Protein AF-A0A1V5WSU2-F1 (afdb_monomer)

pLDDT: mean 84.08, std 11.8, range [40.12, 95.88]

Sequence (117 aa):
MNYNILFAWTRDFPPERKIVDSVSYSEKALRIHFKDNTDLYLIISNYDAYPFLSSNPVPISEETPIWNQLIHSTLIKVSLDDNDRIMRFEFAQTDIYLQEKTYILIAEFILPKQQVP

Secondary structure (DSSP, 8-state):
--HHHHHHHHHH---TT-BEEEEEEETTEEEEEETTS-EEEEEE-SS-EEEEEESS--PPTT-EE--GGGTT-EEEEEEE-TTSSEEEEEEEEE-TTS-EEEEEEEEE-PPPP----

Nearest PDB structures (foldseek):
  8s1u-assembly1_H  TM=7.612E-01  e=2.507E-04  Bacillus subtilis subsp. subtilis str. 168
  5h3x-assembly1_A  TM=7.666E-01  e=3.828E-03  Streptococcus suis
  3doa-assembly1_A  TM=7.274E-01  e=4.494E-03  Staphylococcus aureus subsp. aureus Mu50
  5ods-assembly2_B  TM=4.260E-01  e=6.833E-01  Mus musculus
  5ods-assembly3_C  TM=4.220E-01  e=1.298E+00  Mus musculus

Structure (mmCIF, N/CA/C/O backbone):
data_AF-A0A1V5WSU2-F1
#
_entry.id   AF-A0A1V5WSU2-F1
#
loop_
_atom_site.group_PDB
_atom_site.id
_atom_site.type_symbol
_atom_site.label_atom_id
_atom_site.label_alt_id
_atom_site.label_comp_id
_atom_site.label_asym_id
_atom_site.label_entity_id
_atom_site.label_seq_id
_atom_site.pdbx_PDB_ins_code
_atom_site.Cartn_x
_atom_site.Cartn_y
_atom_site.Cartn_z
_atom_site.occupancy
_atom_site.B_iso_or_equiv
_atom_site.auth_seq_id
_atom_site.auth_comp_id
_atom_site.auth_asym_id
_atom_site.auth_atom_id
_atom_site.pdbx_PDB_model_num
ATOM 1 N N . MET A 1 1 ? 9.775 0.476 -13.233 1.00 65.62 1 MET A N 1
ATOM 2 C CA . MET A 1 1 ? 9.059 -0.817 -13.395 1.00 65.62 1 MET A CA 1
ATOM 3 C C . MET A 1 1 ? 8.333 -0.902 -14.748 1.00 65.62 1 MET A C 1
ATOM 5 O O . MET A 1 1 ? 7.828 0.112 -15.220 1.00 65.62 1 MET A O 1
ATOM 9 N N . ASN A 1 2 ? 8.277 -2.084 -15.382 1.00 74.31 2 ASN A N 1
ATOM 10 C CA . ASN A 1 2 ? 7.486 -2.341 -16.603 1.00 74.31 2 ASN A CA 1
ATOM 11 C C . ASN A 1 2 ? 5.977 -2.372 -16.275 1.00 74.31 2 ASN A C 1
ATOM 13 O O . ASN A 1 2 ? 5.591 -2.968 -15.270 1.00 74.31 2 ASN A O 1
ATOM 17 N N . TYR A 1 3 ? 5.140 -1.768 -17.128 1.00 74.00 3 TYR A N 1
ATOM 18 C CA . TYR A 1 3 ? 3.677 -1.743 -16.994 1.00 74.00 3 TYR A CA 1
ATOM 19 C C . TYR A 1 3 ? 3.073 -3.131 -16.753 1.00 74.00 3 TYR A C 1
ATOM 21 O O . TYR A 1 3 ? 2.293 -3.302 -15.826 1.00 74.00 3 TYR A O 1
ATOM 29 N N . ASN A 1 4 ? 3.496 -4.146 -17.513 1.00 74.75 4 ASN A N 1
ATOM 30 C CA . ASN A 1 4 ? 2.949 -5.502 -17.404 1.00 74.75 4 ASN A CA 1
ATOM 31 C C . ASN A 1 4 ? 3.174 -6.112 -16.012 1.00 74.75 4 ASN A C 1
ATOM 33 O O . ASN A 1 4 ? 2.352 -6.891 -15.538 1.00 74.75 4 ASN A O 1
ATOM 37 N N . ILE A 1 5 ? 4.274 -5.740 -15.350 1.00 78.25 5 ILE A N 1
ATOM 38 C CA . ILE A 1 5 ? 4.587 -6.194 -13.991 1.00 78.25 5 ILE A CA 1
ATOM 39 C C . ILE A 1 5 ? 3.693 -5.467 -12.980 1.00 78.25 5 ILE A C 1
ATOM 41 O O . ILE A 1 5 ? 3.154 -6.110 -12.085 1.00 78.25 5 ILE A O 1
ATOM 45 N N . LEU A 1 6 ? 3.488 -4.153 -13.141 1.00 77.50 6 LEU A N 1
ATOM 46 C CA . LEU A 1 6 ? 2.563 -3.382 -12.298 1.00 77.50 6 LEU A CA 1
ATOM 47 C C . LEU A 1 6 ? 1.123 -3.885 -12.445 1.00 77.50 6 LEU A C 1
ATOM 49 O O . LEU A 1 6 ? 0.433 -4.072 -11.448 1.00 77.50 6 LEU A O 1
ATOM 53 N N . PHE A 1 7 ? 0.692 -4.166 -13.673 1.00 76.25 7 PHE A N 1
ATOM 54 C CA . PHE A 1 7 ? -0.640 -4.683 -13.962 1.00 76.25 7 PHE A CA 1
ATOM 55 C C . PHE A 1 7 ? -0.856 -6.069 -13.341 1.00 76.25 7 PHE A C 1
ATOM 57 O O . PHE A 1 7 ? -1.846 -6.296 -12.645 1.00 76.25 7 PHE A O 1
ATOM 64 N N . ALA A 1 8 ? 0.099 -6.989 -13.518 1.00 78.44 8 ALA A N 1
ATOM 65 C CA . ALA A 1 8 ? 0.044 -8.300 -12.874 1.00 78.44 8 ALA A CA 1
ATOM 66 C C . ALA A 1 8 ? -0.015 -8.170 -11.344 1.00 78.44 8 ALA A C 1
ATOM 68 O O . ALA A 1 8 ? -0.858 -8.799 -10.709 1.00 78.44 8 ALA A O 1
ATOM 69 N N . TRP A 1 9 ? 0.798 -7.278 -10.767 1.00 84.12 9 TRP A N 1
ATOM 70 C CA . TRP A 1 9 ? 0.776 -6.999 -9.334 1.00 84.12 9 TRP A CA 1
ATOM 71 C C . TRP A 1 9 ? -0.592 -6.494 -8.860 1.00 84.12 9 TRP A C 1
ATOM 73 O O . TRP A 1 9 ? -1.079 -6.973 -7.844 1.00 84.12 9 TRP A O 1
ATOM 83 N N . THR A 1 10 ? -1.259 -5.595 -9.600 1.00 80.19 10 THR A N 1
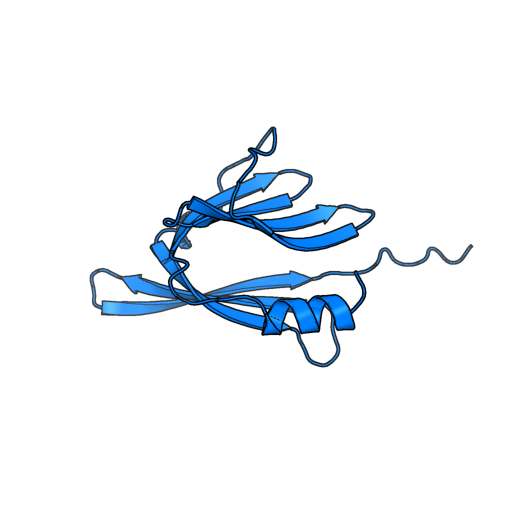ATOM 84 C CA . THR A 1 10 ? -2.607 -5.126 -9.214 1.00 80.19 10 THR A CA 1
ATOM 85 C C . THR A 1 10 ? -3.657 -6.223 -9.196 1.00 80.19 10 THR A C 1
ATOM 87 O O . THR A 1 10 ? -4.558 -6.182 -8.364 1.00 80.19 10 THR A O 1
ATOM 90 N N . ARG A 1 11 ? -3.544 -7.209 -10.089 1.00 77.56 11 ARG A N 1
ATOM 91 C CA . ARG A 1 11 ? -4.480 -8.334 -10.157 1.00 77.56 11 ARG A CA 1
ATOM 92 C C . ARG A 1 11 ? -4.268 -9.317 -9.008 1.00 77.56 11 ARG A C 1
ATOM 94 O O . ARG A 1 11 ? -5.231 -9.885 -8.506 1.00 77.56 11 ARG A O 1
ATOM 101 N N . ASP A 1 12 ? -3.013 -9.515 -8.621 1.00 78.38 12 ASP A N 1
ATOM 102 C CA . ASP A 1 12 ? -2.626 -10.483 -7.597 1.00 78.38 12 ASP A CA 1
ATOM 103 C C . ASP A 1 12 ? -2.635 -9.858 -6.182 1.00 78.38 12 ASP A C 1
ATOM 105 O O . ASP A 1 12 ? -2.489 -10.566 -5.184 1.00 78.38 12 ASP A O 1
ATOM 109 N N . PHE A 1 13 ? -2.820 -8.535 -6.077 1.00 78.12 13 PHE A N 1
ATOM 110 C CA . PHE A 1 13 ? -2.932 -7.823 -4.809 1.00 78.12 13 PHE A CA 1
ATOM 111 C C . PHE A 1 13 ? -4.261 -8.166 -4.120 1.00 78.12 13 PHE A C 1
ATOM 113 O O . PHE A 1 13 ? -5.316 -7.933 -4.705 1.00 78.12 13 PHE A O 1
ATOM 120 N N . PRO A 1 14 ? -4.253 -8.664 -2.872 1.00 73.94 14 PRO A N 1
ATOM 121 C CA . PRO A 1 14 ? -5.475 -8.932 -2.125 1.00 73.94 14 PRO A CA 1
ATOM 122 C C . PRO A 1 14 ? -5.922 -7.662 -1.372 1.00 73.94 14 PRO A C 1
ATOM 124 O O . PRO A 1 14 ? -5.348 -7.356 -0.323 1.00 73.94 14 PRO A O 1
ATOM 127 N N . PRO A 1 15 ? -6.934 -6.905 -1.848 1.00 65.69 15 PRO A N 1
ATOM 128 C CA . PRO A 1 15 ? -7.400 -5.713 -1.136 1.00 65.69 15 PRO A CA 1
ATOM 129 C C . PRO A 1 15 ? -8.153 -6.060 0.154 1.00 65.69 15 PRO A C 1
ATOM 131 O O . PRO A 1 15 ? -8.281 -5.227 1.047 1.00 65.69 15 PRO A O 1
ATOM 134 N N . GLU A 1 16 ? -8.661 -7.289 0.271 1.00 69.62 16 GLU A N 1
ATOM 135 C CA . GLU A 1 16 ? -9.561 -7.667 1.353 1.00 69.62 16 GLU A CA 1
ATOM 136 C C . GLU A 1 16 ? -8.932 -7.449 2.740 1.00 69.62 16 GLU A C 1
ATOM 138 O O . GLU A 1 16 ? -7.874 -7.986 3.068 1.00 69.62 16 GLU A O 1
ATOM 143 N N . ARG A 1 17 ? -9.652 -6.696 3.586 1.00 71.44 17 ARG A N 1
ATOM 144 C CA . ARG A 1 17 ? -9.402 -6.512 5.032 1.00 71.44 17 ARG A CA 1
ATOM 145 C C . ARG A 1 17 ? -8.148 -5.711 5.411 1.00 71.44 17 ARG A C 1
ATOM 147 O O . ARG A 1 17 ? -7.758 -5.717 6.579 1.00 71.44 17 ARG A O 1
ATOM 154 N N . LYS A 1 18 ? -7.557 -4.960 4.482 1.00 90.19 18 LYS A N 1
ATOM 155 C CA . LYS A 1 18 ? -6.436 -4.050 4.769 1.00 90.19 18 LYS A CA 1
ATOM 156 C C . LYS A 1 18 ? -6.934 -2.733 5.380 1.00 90.19 18 LYS A C 1
ATOM 158 O O . LYS A 1 18 ? -7.258 -1.783 4.669 1.00 90.19 18 LYS A O 1
ATOM 163 N N . ILE A 1 19 ? -7.022 -2.688 6.710 1.00 94.81 19 ILE A N 1
ATOM 164 C CA . ILE A 1 19 ? -7.377 -1.476 7.469 1.00 94.81 19 ILE A CA 1
ATOM 165 C C . ILE A 1 19 ? -6.100 -0.719 7.815 1.00 94.81 19 ILE A C 1
ATOM 167 O O . ILE A 1 19 ? -5.213 -1.288 8.448 1.00 94.81 19 ILE A O 1
ATOM 171 N N . VAL A 1 20 ? -6.020 0.554 7.438 1.00 95.56 20 VAL A N 1
ATOM 172 C CA . VAL A 1 20 ? -4.860 1.411 7.706 1.00 95.56 20 VAL A CA 1
ATOM 173 C C . VAL A 1 20 ? -4.719 1.652 9.209 1.00 95.56 20 VAL A C 1
ATOM 175 O O . VAL A 1 20 ? -5.666 2.070 9.885 1.00 95.56 20 VAL A O 1
ATOM 178 N N . ASP A 1 21 ? -3.521 1.399 9.718 1.00 95.62 21 ASP A N 1
ATOM 179 C CA . ASP A 1 21 ? -3.111 1.719 11.081 1.00 95.62 21 ASP A CA 1
ATOM 180 C C . ASP A 1 21 ? -2.290 3.013 11.116 1.00 95.62 21 ASP A C 1
ATOM 182 O O . ASP A 1 21 ? -2.614 3.933 11.862 1.00 95.62 21 ASP A O 1
ATOM 186 N N . SER A 1 22 ? -1.298 3.136 10.231 1.00 95.12 22 SER A N 1
ATOM 187 C CA . SER A 1 22 ? -0.514 4.362 10.072 1.00 95.12 22 SER A CA 1
ATOM 188 C C . SER A 1 22 ? 0.002 4.533 8.647 1.00 95.12 22 SER A C 1
ATOM 190 O O . SER A 1 22 ? 0.066 3.585 7.862 1.00 95.12 22 SER A O 1
ATOM 192 N N . VAL A 1 23 ? 0.355 5.773 8.308 1.00 95.88 23 VAL A N 1
ATOM 193 C CA . VAL A 1 23 ? 1.040 6.104 7.061 1.00 95.88 23 VAL A CA 1
ATOM 194 C C . VAL A 1 23 ? 2.284 6.912 7.401 1.00 95.88 23 VAL A C 1
ATOM 196 O O . VAL A 1 23 ? 2.210 7.903 8.130 1.00 95.88 23 VAL A O 1
ATOM 199 N N . SER A 1 24 ? 3.424 6.496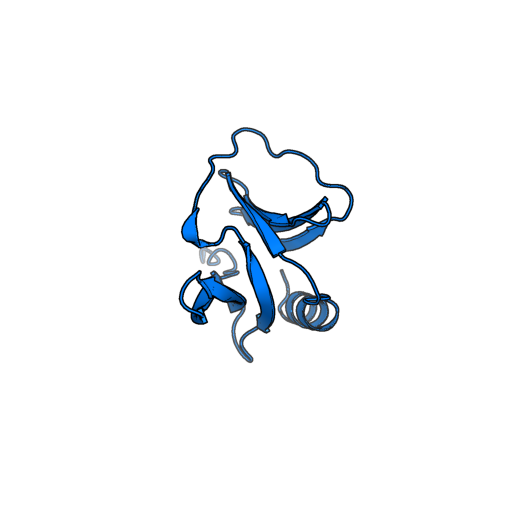 6.871 1.00 94.62 24 SER A N 1
ATOM 200 C CA . SER A 1 24 ? 4.710 7.161 7.054 1.00 94.62 24 SER A CA 1
ATOM 201 C C . SER A 1 24 ? 5.357 7.458 5.710 1.00 94.62 24 SER A C 1
ATOM 203 O O . SER A 1 24 ? 5.181 6.735 4.731 1.00 94.62 24 SER A O 1
ATOM 205 N N . TYR A 1 25 ? 6.140 8.526 5.665 1.00 92.38 25 TYR A N 1
ATOM 206 C CA . TYR A 1 25 ? 6.942 8.904 4.513 1.00 92.38 25 TYR A CA 1
ATOM 207 C C . TYR A 1 25 ? 8.420 8.975 4.887 1.00 92.38 25 TYR A C 1
ATOM 209 O O . TYR A 1 25 ? 8.776 9.401 5.982 1.00 92.38 25 TYR A O 1
ATOM 217 N N . SER A 1 26 ? 9.269 8.582 3.948 1.00 89.50 26 SER A N 1
ATOM 218 C CA . SER A 1 26 ? 10.718 8.761 3.971 1.00 89.50 26 SER A CA 1
ATOM 219 C C . SER A 1 26 ? 11.180 9.187 2.576 1.00 89.50 26 SER A C 1
ATOM 221 O O . SER A 1 26 ? 10.464 8.977 1.598 1.00 89.50 26 SER A O 1
ATOM 223 N N . GLU A 1 27 ? 12.418 9.665 2.452 1.00 84.19 27 GLU A N 1
ATOM 224 C CA . GLU A 1 27 ? 13.042 10.022 1.162 1.00 84.19 27 GLU A CA 1
ATOM 225 C C . GLU A 1 27 ? 13.063 8.885 0.120 1.00 84.19 27 GLU A C 1
ATOM 227 O O . GLU A 1 27 ? 13.359 9.116 -1.048 1.00 84.19 27 GLU A O 1
ATOM 232 N N . LYS A 1 28 ? 12.804 7.637 0.531 1.00 84.44 28 LYS A N 1
ATOM 233 C CA . LYS A 1 28 ? 12.861 6.454 -0.343 1.00 84.44 28 LYS A CA 1
ATOM 234 C C . LYS A 1 28 ? 11.504 5.814 -0.594 1.00 84.44 28 LYS A C 1
ATOM 236 O O . LYS A 1 28 ? 11.364 5.046 -1.549 1.00 84.44 28 LYS A O 1
ATOM 241 N N . ALA A 1 29 ? 10.535 6.042 0.286 1.00 89.56 29 ALA A N 1
ATOM 242 C CA . ALA A 1 29 ? 9.270 5.333 0.233 1.00 89.56 29 ALA A CA 1
ATOM 243 C C . ALA A 1 29 ? 8.170 6.024 1.028 1.00 89.56 29 ALA A C 1
ATOM 245 O O . ALA A 1 29 ? 8.405 6.562 2.113 1.00 89.56 29 ALA A O 1
ATOM 246 N N . LEU A 1 30 ? 6.950 5.865 0.529 1.00 92.50 30 LEU A N 1
ATOM 247 C CA . LEU A 1 30 ? 5.747 5.936 1.338 1.00 92.50 30 LEU A CA 1
ATOM 248 C C . LEU A 1 30 ? 5.434 4.536 1.877 1.00 92.50 30 LEU A C 1
ATOM 250 O O . LEU A 1 30 ? 5.431 3.565 1.124 1.00 92.50 30 LEU A O 1
ATOM 254 N N . ARG A 1 31 ? 5.119 4.438 3.161 1.00 93.88 31 ARG A N 1
ATOM 255 C CA . ARG A 1 31 ? 4.734 3.207 3.842 1.00 93.88 31 ARG A CA 1
ATOM 256 C C . ARG A 1 31 ? 3.326 3.351 4.400 1.00 93.88 31 ARG A C 1
ATOM 258 O O . ARG A 1 31 ? 3.032 4.310 5.101 1.00 93.88 31 ARG A O 1
ATOM 265 N N . ILE A 1 32 ? 2.467 2.383 4.112 1.00 95.19 32 ILE A N 1
ATOM 266 C CA . ILE A 1 32 ? 1.136 2.246 4.701 1.00 95.19 32 ILE A CA 1
ATOM 267 C C . ILE A 1 32 ? 1.156 0.966 5.531 1.00 95.19 32 ILE A C 1
ATOM 269 O O . ILE A 1 32 ? 1.225 -0.130 4.973 1.00 95.19 32 ILE A O 1
ATOM 273 N N . HIS A 1 33 ? 1.119 1.118 6.851 1.00 95.00 33 HIS A N 1
ATOM 274 C CA . HIS A 1 33 ? 1.020 0.007 7.789 1.00 95.00 33 HIS A CA 1
ATOM 275 C C . HIS A 1 33 ? -0.448 -0.351 8.003 1.00 95.00 33 HIS A C 1
ATOM 277 O O . HIS A 1 33 ? -1.281 0.528 8.254 1.00 95.00 33 HIS A O 1
ATOM 283 N N . PHE A 1 34 ? -0.772 -1.637 7.919 1.00 94.94 34 PHE A N 1
ATOM 284 C CA . PHE A 1 34 ? -2.120 -2.147 8.134 1.00 94.94 34 PHE A CA 1
ATOM 285 C C . PHE A 1 34 ? -2.249 -2.871 9.476 1.00 94.94 34 PHE A C 1
ATOM 287 O O . PHE A 1 34 ? -1.297 -3.454 9.990 1.00 94.94 34 PHE A O 1
ATOM 294 N N . LYS A 1 35 ? -3.472 -2.917 10.017 1.00 94.00 35 LYS A N 1
ATOM 295 C CA . LYS A 1 35 ? -3.788 -3.576 11.298 1.00 94.00 35 LYS A CA 1
ATOM 296 C C . LYS A 1 35 ? -3.508 -5.080 11.334 1.00 94.00 35 LYS A C 1
ATOM 298 O O . LYS A 1 35 ? -3.410 -5.651 12.415 1.00 94.00 35 LYS A O 1
ATOM 303 N N . ASP A 1 36 ? -3.404 -5.730 10.179 1.00 92.31 36 ASP A N 1
ATOM 304 C CA . ASP A 1 36 ? -3.000 -7.137 10.072 1.00 92.31 36 ASP A CA 1
ATOM 305 C C . ASP A 1 36 ? -1.471 -7.322 10.087 1.00 92.31 36 ASP A C 1
ATOM 307 O O . ASP A 1 36 ? -0.975 -8.406 9.782 1.00 92.31 36 ASP A O 1
ATOM 311 N N . ASN A 1 37 ? -0.734 -6.268 10.461 1.00 91.69 37 ASN A N 1
ATOM 312 C CA . ASN A 1 37 ? 0.720 -6.207 10.547 1.00 91.69 37 ASN A CA 1
ATOM 313 C C . ASN A 1 37 ? 1.433 -6.418 9.200 1.00 91.69 37 ASN A C 1
ATOM 315 O O . ASN A 1 37 ? 2.588 -6.842 9.152 1.00 91.69 37 ASN A O 1
ATOM 319 N N . THR A 1 38 ? 0.742 -6.127 8.097 1.00 93.12 38 THR A N 1
ATOM 320 C CA . THR A 1 38 ? 1.350 -6.055 6.768 1.00 93.12 38 THR A CA 1
ATOM 321 C C . THR A 1 38 ? 1.600 -4.612 6.361 1.00 93.12 38 THR A C 1
ATOM 323 O O . THR A 1 38 ? 0.898 -3.704 6.805 1.00 93.12 38 THR A O 1
ATOM 326 N N . ASP A 1 39 ? 2.569 -4.415 5.471 1.00 93.38 39 ASP A N 1
ATOM 327 C CA . ASP A 1 39 ? 2.938 -3.094 4.973 1.00 93.38 39 ASP A CA 1
ATOM 328 C C . ASP A 1 39 ? 2.844 -3.028 3.462 1.00 93.38 39 ASP A C 1
ATOM 330 O O . ASP A 1 39 ? 3.442 -3.844 2.758 1.00 93.38 39 ASP A O 1
ATOM 334 N N . LEU A 1 40 ? 2.148 -2.012 2.963 1.00 93.19 40 LEU A N 1
ATOM 335 C CA . LEU A 1 40 ? 2.265 -1.583 1.579 1.00 93.19 40 LEU A CA 1
ATOM 336 C C . LEU A 1 40 ? 3.309 -0.475 1.498 1.00 93.19 40 LEU A C 1
ATOM 338 O O . LEU A 1 40 ? 3.135 0.605 2.058 1.00 93.19 40 LEU A O 1
ATOM 342 N N . TYR A 1 41 ? 4.368 -0.732 0.750 1.00 91.50 41 TYR A N 1
ATOM 343 C CA . TYR A 1 41 ? 5.383 0.255 0.434 1.00 91.50 41 TYR A CA 1
ATOM 344 C C . TYR A 1 41 ? 5.190 0.728 -0.997 1.00 91.50 41 TYR A C 1
ATOM 346 O O . TYR A 1 41 ? 5.084 -0.084 -1.914 1.00 91.50 41 TYR A O 1
ATOM 354 N N . LEU A 1 42 ? 5.192 2.039 -1.194 1.00 90.81 42 LEU A N 1
ATOM 355 C CA . LEU A 1 42 ? 5.372 2.663 -2.494 1.00 90.81 42 LEU A CA 1
ATOM 356 C C . LEU A 1 42 ? 6.797 3.198 -2.515 1.00 90.81 42 LEU A C 1
ATOM 358 O O . LEU A 1 42 ? 7.091 4.212 -1.882 1.00 90.81 42 LEU A O 1
ATOM 362 N N . ILE A 1 43 ? 7.694 2.487 -3.193 1.00 87.50 43 ILE A N 1
ATOM 363 C CA . ILE A 1 43 ? 9.068 2.944 -3.376 1.00 87.50 43 ILE A CA 1
ATOM 364 C C . ILE A 1 43 ? 9.051 4.119 -4.345 1.00 87.50 43 ILE A C 1
ATOM 366 O O . ILE A 1 43 ? 8.501 4.018 -5.443 1.00 87.50 43 ILE A O 1
ATOM 370 N N . ILE A 1 44 ? 9.658 5.221 -3.916 1.00 77.56 44 ILE A N 1
ATOM 371 C CA . ILE A 1 44 ? 9.788 6.467 -4.664 1.00 77.56 44 ILE A CA 1
ATOM 372 C C . ILE A 1 44 ? 11.280 6.787 -4.667 1.00 77.56 44 ILE A C 1
ATOM 374 O O . ILE A 1 44 ? 11.788 7.456 -3.774 1.00 77.56 44 ILE A O 1
ATOM 378 N N . SER A 1 45 ? 12.018 6.238 -5.630 1.00 73.12 45 SER A N 1
ATOM 379 C CA . SER A 1 45 ? 13.434 6.560 -5.809 1.00 73.12 45 SER A CA 1
ATOM 380 C C . SER A 1 45 ? 13.689 7.096 -7.213 1.00 73.12 45 SER A C 1
ATOM 382 O O . SER A 1 45 ? 12.940 6.812 -8.146 1.00 73.12 45 SER A O 1
ATOM 384 N N . ASN A 1 46 ? 14.790 7.832 -7.380 1.00 65.56 46 ASN A N 1
ATOM 385 C CA . ASN A 1 46 ? 15.201 8.376 -8.680 1.00 65.56 46 ASN A CA 1
ATOM 386 C C . ASN A 1 46 ? 15.503 7.294 -9.732 1.00 65.56 46 ASN A C 1
ATOM 388 O O . ASN A 1 46 ? 15.541 7.595 -10.924 1.00 65.56 46 ASN A O 1
ATOM 392 N N . TYR A 1 47 ? 15.751 6.056 -9.297 1.00 67.62 47 TYR A N 1
ATOM 393 C CA . TYR A 1 47 ? 16.130 4.943 -10.168 1.00 67.62 47 TYR A CA 1
ATOM 394 C C . TYR A 1 47 ? 14.957 4.008 -10.439 1.00 67.62 47 TYR A C 1
ATOM 396 O O . TYR A 1 47 ? 14.757 3.580 -11.572 1.00 67.62 47 TYR A O 1
ATOM 404 N N . ASP A 1 48 ? 14.166 3.738 -9.404 1.00 71.56 48 ASP A N 1
ATOM 405 C CA . ASP A 1 48 ? 13.031 2.836 -9.459 1.00 71.56 48 ASP A CA 1
ATOM 406 C C . ASP A 1 48 ? 11.875 3.331 -8.602 1.00 71.56 48 ASP A C 1
ATOM 408 O O . ASP A 1 48 ? 12.047 3.808 -7.478 1.00 71.56 48 ASP A O 1
ATOM 412 N N . ALA A 1 49 ? 10.675 3.133 -9.129 1.00 80.00 49 ALA A N 1
ATOM 413 C CA . ALA A 1 49 ? 9.448 3.347 -8.401 1.00 80.00 49 ALA A CA 1
ATOM 414 C C . ALA A 1 49 ? 8.525 2.144 -8.640 1.00 80.00 49 ALA A C 1
ATOM 416 O O . ALA A 1 49 ? 8.300 1.734 -9.789 1.00 80.00 49 ALA A O 1
ATOM 417 N N . TYR A 1 50 ? 8.062 1.538 -7.548 1.00 84.88 50 TYR A N 1
ATOM 418 C CA . TYR A 1 50 ? 7.193 0.363 -7.566 1.00 84.88 50 TYR A CA 1
ATOM 419 C C . TYR A 1 50 ? 6.476 0.166 -6.224 1.00 84.88 50 TYR A C 1
ATOM 421 O O . TYR A 1 50 ? 7.033 0.502 -5.175 1.00 84.88 50 TYR A O 1
ATOM 429 N N . PRO A 1 51 ? 5.263 -0.407 -6.231 1.00 88.81 51 PRO A N 1
ATOM 430 C CA . PRO A 1 51 ? 4.613 -0.862 -5.018 1.00 88.81 51 PRO A CA 1
ATOM 431 C C . PRO A 1 51 ? 5.089 -2.271 -4.633 1.00 88.81 51 PRO A C 1
ATOM 433 O O . PRO A 1 51 ? 5.375 -3.101 -5.499 1.00 88.81 51 PRO A O 1
ATOM 436 N N . PHE A 1 52 ? 5.114 -2.580 -3.340 1.00 88.00 52 PHE A N 1
ATOM 437 C CA . PHE A 1 52 ? 5.175 -3.961 -2.864 1.00 88.00 52 PHE A CA 1
ATOM 438 C C . PHE A 1 52 ? 4.469 -4.121 -1.517 1.00 88.00 52 PHE A C 1
ATOM 440 O O . PHE A 1 52 ? 4.452 -3.208 -0.695 1.00 88.00 52 PHE A O 1
ATOM 447 N N . LEU A 1 53 ? 3.889 -5.300 -1.297 1.00 90.19 53 LEU A N 1
ATOM 448 C CA . LEU A 1 53 ? 3.253 -5.679 -0.039 1.00 90.19 53 LEU A CA 1
ATOM 449 C C . LEU A 1 53 ? 4.186 -6.629 0.718 1.00 90.19 53 LEU A C 1
ATOM 451 O O . LEU A 1 53 ? 4.626 -7.628 0.149 1.00 90.19 53 LEU A O 1
ATOM 455 N N . SER A 1 54 ? 4.474 -6.340 1.985 1.00 90.25 54 SER A N 1
ATOM 456 C CA . SER A 1 54 ? 5.277 -7.201 2.856 1.00 90.25 54 SER A CA 1
ATOM 457 C C . SER A 1 54 ? 4.457 -7.726 4.027 1.00 90.25 54 SER A C 1
ATOM 459 O O . SER A 1 54 ? 3.787 -6.964 4.722 1.00 90.25 54 SER A O 1
ATOM 461 N N . SER A 1 55 ? 4.557 -9.031 4.280 1.00 88.94 55 SER A N 1
ATOM 462 C CA . SER A 1 55 ? 4.047 -9.666 5.505 1.00 88.94 55 SER A CA 1
ATOM 463 C C . SER A 1 55 ? 5.055 -9.646 6.657 1.00 88.94 55 SER A C 1
ATOM 465 O O . SER A 1 55 ? 4.686 -9.942 7.785 1.00 88.94 55 SER A O 1
ATOM 467 N N . ASN A 1 56 ? 6.316 -9.307 6.371 1.00 87.94 56 ASN A N 1
ATOM 468 C CA . ASN A 1 56 ? 7.393 -9.167 7.349 1.00 87.94 56 ASN A CA 1
ATOM 469 C C . ASN A 1 56 ? 7.970 -7.754 7.212 1.00 87.94 56 ASN A C 1
ATOM 471 O O . ASN A 1 56 ? 8.958 -7.555 6.495 1.00 87.94 56 ASN A O 1
ATOM 475 N N . PRO A 1 57 ? 7.297 -6.753 7.793 1.00 82.69 57 PRO A N 1
ATOM 476 C CA . PRO A 1 57 ? 7.672 -5.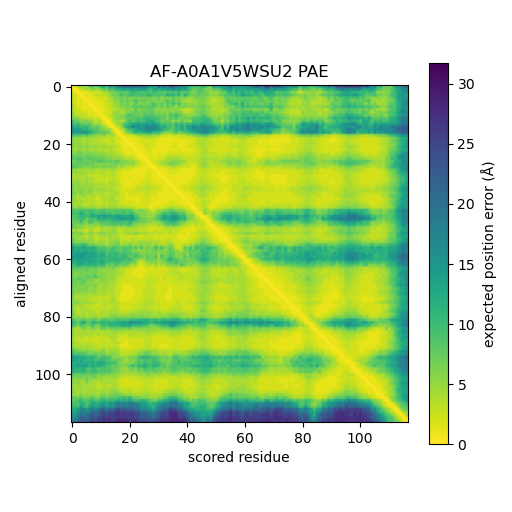363 7.614 1.00 82.69 57 PRO A CA 1
ATOM 477 C C . PRO A 1 57 ? 9.030 -5.057 8.243 1.00 82.69 57 PRO A C 1
ATOM 479 O O . PRO A 1 57 ? 9.352 -5.529 9.334 1.00 82.69 57 PRO A O 1
ATOM 482 N N . VAL A 1 58 ? 9.828 -4.248 7.547 1.00 79.62 58 VAL A N 1
ATOM 483 C CA . VAL A 1 58 ? 11.113 -3.750 8.048 1.00 79.62 58 VAL A CA 1
ATOM 484 C C . VAL A 1 58 ? 10.985 -2.237 8.222 1.00 79.62 58 VAL A C 1
ATOM 486 O O . VAL A 1 58 ? 10.538 -1.567 7.286 1.00 79.62 58 VAL A O 1
ATOM 489 N N . PRO A 1 59 ? 11.354 -1.674 9.385 1.00 71.50 59 PRO A N 1
ATOM 490 C CA . PRO A 1 59 ? 11.315 -0.230 9.580 1.00 71.50 59 PRO A CA 1
ATOM 491 C C . PRO A 1 59 ? 12.235 0.466 8.576 1.00 71.50 59 PRO A C 1
ATOM 493 O O . PRO A 1 59 ? 13.398 0.077 8.436 1.00 71.50 59 PRO A O 1
ATOM 496 N N . ILE A 1 60 ? 11.744 1.507 7.904 1.00 75.19 60 ILE A N 1
ATOM 497 C CA . ILE A 1 60 ? 12.607 2.393 7.127 1.00 75.19 60 ILE A CA 1
ATOM 498 C C . ILE A 1 60 ? 13.136 3.466 8.087 1.00 75.19 60 ILE A C 1
ATOM 500 O O . ILE A 1 60 ? 12.415 3.985 8.938 1.00 75.19 60 ILE A O 1
ATOM 504 N N . SER A 1 61 ? 14.433 3.765 8.009 1.00 77.56 61 SER A N 1
ATOM 505 C CA . SER A 1 61 ? 15.032 4.843 8.799 1.00 77.56 61 SER A CA 1
ATOM 506 C C . SER A 1 61 ? 14.396 6.187 8.433 1.00 77.56 61 SER A C 1
ATOM 508 O O . SER A 1 61 ? 14.178 6.443 7.251 1.00 77.56 61 SER A O 1
ATOM 510 N N . GLU A 1 62 ? 14.192 7.057 9.426 1.00 85.25 62 GLU A N 1
ATOM 511 C CA . GLU A 1 62 ? 13.738 8.448 9.224 1.00 85.25 62 GLU A CA 1
ATOM 512 C C . GLU A 1 62 ? 12.300 8.580 8.680 1.00 85.25 62 GLU A C 1
ATOM 514 O O . GLU A 1 62 ? 11.975 9.502 7.935 1.00 85.25 62 GLU A O 1
ATOM 519 N N . GLU A 1 63 ? 11.408 7.669 9.075 1.00 88.88 63 GLU A N 1
ATOM 520 C CA . GLU A 1 63 ? 9.980 7.779 8.765 1.00 88.88 63 GLU A CA 1
ATOM 521 C C . GLU A 1 63 ? 9.315 8.953 9.506 1.00 88.88 63 GLU A C 1
ATOM 523 O O . GLU A 1 63 ? 9.367 9.060 10.732 1.00 88.88 63 GLU A O 1
ATOM 528 N N . THR A 1 64 ? 8.622 9.807 8.751 1.00 93.00 64 THR A N 1
ATOM 529 C CA . THR A 1 64 ? 7.750 10.865 9.270 1.00 93.00 64 THR A CA 1
ATOM 530 C C . THR A 1 64 ? 6.287 10.450 9.094 1.00 93.00 64 THR A C 1
ATOM 532 O O . THR A 1 64 ? 5.874 10.193 7.961 1.00 93.00 64 THR A O 1
ATOM 535 N N . PRO A 1 65 ? 5.478 10.384 10.168 1.00 93.56 65 PRO A N 1
ATOM 536 C CA . PRO A 1 65 ? 4.049 10.099 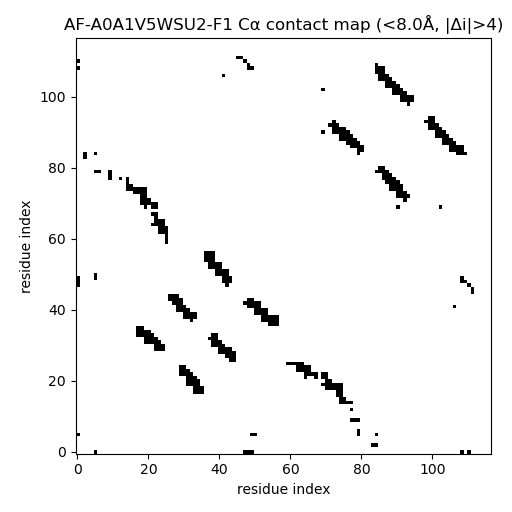10.059 1.00 93.56 65 PRO A CA 1
ATOM 537 C C . PRO A 1 65 ? 3.321 11.180 9.256 1.00 93.56 65 PRO A C 1
ATOM 539 O O . PRO A 1 65 ? 3.495 12.373 9.513 1.00 93.56 65 PRO A O 1
ATOM 542 N N . ILE A 1 66 ? 2.482 10.768 8.307 1.00 95.31 66 ILE A N 1
ATOM 543 C CA . ILE A 1 66 ? 1.668 11.666 7.483 1.00 95.31 66 ILE A CA 1
ATOM 544 C C . ILE A 1 66 ? 0.241 11.131 7.327 1.00 95.31 66 ILE A C 1
ATOM 546 O O . ILE A 1 66 ? -0.060 9.992 7.657 1.00 95.31 66 ILE A O 1
ATOM 550 N N . TRP A 1 67 ? -0.652 11.970 6.801 1.00 94.38 67 TRP A N 1
ATOM 551 C CA . TRP A 1 67 ? -2.014 11.594 6.399 1.00 94.38 67 TRP A CA 1
ATOM 552 C C . TRP A 1 67 ? -2.841 10.851 7.457 1.00 94.38 67 TRP A C 1
ATOM 554 O O . TRP A 1 67 ? -3.494 9.849 7.164 1.00 94.38 67 TRP A O 1
ATOM 564 N N . ASN A 1 68 ? -2.895 11.397 8.674 1.00 93.25 68 ASN A N 1
ATOM 565 C CA . ASN A 1 68 ? -3.714 10.862 9.768 1.00 93.25 68 ASN A CA 1
ATOM 566 C C . ASN A 1 68 ? 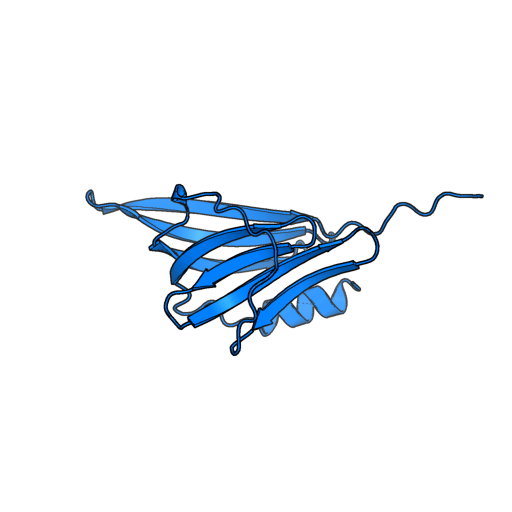-5.192 10.647 9.385 1.00 93.25 68 ASN A C 1
ATOM 568 O O . ASN A 1 68 ? -5.859 9.808 9.979 1.00 93.25 68 ASN A O 1
ATOM 572 N N . GLN A 1 69 ? -5.712 11.362 8.381 1.00 92.12 69 GLN A N 1
ATOM 573 C CA . GLN A 1 69 ? -7.067 11.157 7.866 1.00 92.12 69 GLN A CA 1
ATOM 574 C C . GLN A 1 69 ? -7.295 9.779 7.218 1.00 92.12 69 GLN A C 1
ATOM 576 O O . GLN A 1 69 ? -8.436 9.342 7.139 1.00 92.12 69 GLN A O 1
ATOM 581 N N . LEU A 1 70 ? -6.239 9.093 6.762 1.00 93.94 70 LEU A N 1
ATOM 582 C CA . LEU A 1 70 ? -6.334 7.735 6.217 1.00 93.94 70 LEU A CA 1
ATOM 583 C C . LEU A 1 70 ? -6.407 6.669 7.315 1.00 93.94 70 LEU A C 1
ATOM 585 O O . LEU A 1 70 ? -6.760 5.528 7.019 1.00 93.94 70 LEU A O 1
ATOM 589 N N . ILE A 1 71 ? -6.095 6.999 8.571 1.00 94.31 71 ILE A N 1
ATOM 590 C CA . ILE A 1 71 ? -6.127 6.037 9.677 1.00 94.31 71 ILE A CA 1
ATOM 591 C C . ILE A 1 71 ? -7.546 5.471 9.822 1.00 94.31 71 ILE A C 1
ATOM 593 O O . ILE A 1 71 ? -8.535 6.199 9.775 1.00 94.31 71 ILE A O 1
ATOM 597 N N . HIS A 1 72 ? -7.644 4.150 9.987 1.00 94.06 72 HIS A N 1
ATOM 598 C CA . HIS A 1 72 ? -8.892 3.375 10.038 1.00 94.06 72 HIS A CA 1
ATOM 599 C C . HIS A 1 72 ? -9.686 3.295 8.730 1.00 94.06 72 HIS A C 1
ATOM 601 O O . HIS A 1 72 ? -10.739 2.658 8.709 1.00 94.06 72 HIS A O 1
ATOM 607 N N . SER A 1 73 ? -9.194 3.878 7.636 1.00 94.50 73 SER A N 1
ATOM 608 C CA . SER A 1 73 ? -9.760 3.608 6.318 1.00 94.50 73 SER A CA 1
ATOM 609 C C . SER A 1 73 ? -9.412 2.184 5.863 1.00 94.50 73 SER A C 1
ATOM 611 O O . SER A 1 73 ? -8.381 1.621 6.235 1.00 94.50 73 SER A O 1
ATOM 613 N N . THR A 1 74 ? -10.300 1.576 5.088 1.00 93.81 74 THR A N 1
ATOM 614 C CA . THR A 1 74 ? -10.135 0.240 4.512 1.00 93.81 74 THR A CA 1
ATOM 615 C C . THR A 1 74 ? -9.750 0.387 3.052 1.00 93.81 74 THR A C 1
ATOM 617 O O . THR A 1 74 ? -10.476 1.038 2.306 1.00 93.81 74 THR A O 1
ATOM 620 N N . LEU A 1 75 ? -8.642 -0.220 2.628 1.00 93.81 75 LEU A N 1
ATOM 621 C CA . LEU A 1 75 ? -8.285 -0.302 1.213 1.00 93.81 75 LEU A CA 1
ATOM 622 C C . LEU A 1 75 ? -9.300 -1.207 0.503 1.00 93.81 75 LEU A C 1
ATOM 624 O O . LEU A 1 75 ? -9.359 -2.404 0.764 1.00 93.81 75 LEU A O 1
ATOM 628 N N . ILE A 1 76 ? -10.122 -0.626 -0.365 1.00 92.12 76 ILE A N 1
ATOM 629 C CA . ILE A 1 76 ? -11.217 -1.332 -1.046 1.00 92.12 76 ILE A CA 1
ATOM 630 C C . ILE A 1 76 ? -10.870 -1.703 -2.482 1.00 92.12 76 ILE A C 1
ATOM 632 O O . ILE A 1 76 ? -11.438 -2.648 -3.026 1.00 92.12 76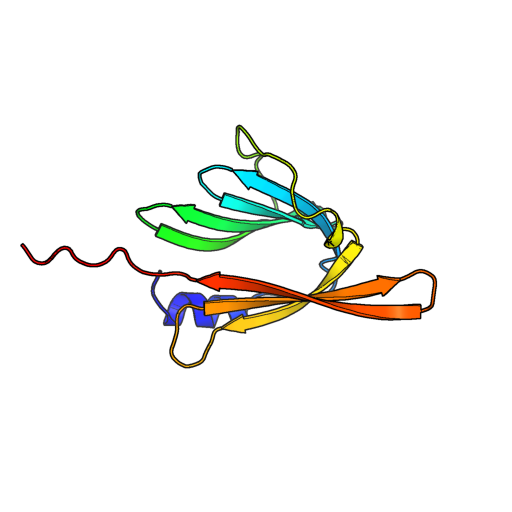 ILE A O 1
ATOM 636 N N . LYS A 1 77 ? -9.939 -0.976 -3.110 1.00 90.44 77 LYS A N 1
ATOM 637 C CA . LYS A 1 77 ? -9.571 -1.214 -4.502 1.00 90.44 77 LYS A CA 1
ATOM 638 C C . LYS A 1 77 ? -8.168 -0.720 -4.809 1.00 90.44 77 LYS A C 1
ATOM 640 O O . LYS A 1 77 ? -7.751 0.345 -4.360 1.00 90.44 77 LYS A O 1
ATOM 645 N N . VAL A 1 78 ? -7.472 -1.499 -5.628 1.00 91.12 78 VAL A N 1
ATOM 646 C CA . VAL A 1 78 ? -6.215 -1.118 -6.266 1.00 91.12 78 VAL A CA 1
ATOM 647 C C . VAL A 1 78 ? -6.411 -1.240 -7.768 1.00 91.12 78 VAL A C 1
ATOM 649 O O . VAL A 1 78 ? -6.927 -2.246 -8.246 1.00 91.12 78 VAL A O 1
ATOM 652 N N . SER A 1 79 ? -6.045 -0.206 -8.516 1.00 89.62 79 SER A N 1
ATOM 653 C CA . SER A 1 79 ? -6.159 -0.2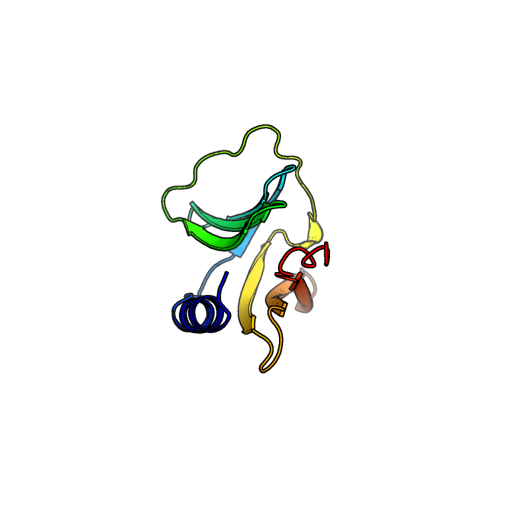01 -9.976 1.00 89.62 79 SER A CA 1
ATOM 654 C C . SER A 1 79 ? -4.979 0.511 -10.623 1.00 89.62 79 SER A C 1
ATOM 656 O O . SER A 1 79 ? -4.310 1.325 -9.988 1.00 89.62 79 SER A O 1
ATOM 658 N N . LEU A 1 80 ? -4.721 0.175 -11.881 1.00 88.25 80 LEU A N 1
ATOM 659 C CA . LEU A 1 80 ? -3.718 0.788 -12.743 1.00 88.25 80 LEU A CA 1
ATOM 660 C C . LEU A 1 80 ? -4.451 1.367 -13.953 1.00 88.25 80 LEU A C 1
ATOM 662 O O . LEU A 1 80 ? -5.347 0.707 -14.475 1.00 88.25 80 LEU A O 1
ATOM 666 N N . ASP A 1 81 ? -4.093 2.573 -14.389 1.00 85.31 81 ASP A N 1
ATOM 667 C CA . ASP A 1 81 ? -4.671 3.128 -15.615 1.00 85.31 81 ASP A CA 1
ATOM 668 C C . ASP A 1 81 ? -4.297 2.305 -16.848 1.00 85.31 81 ASP A C 1
ATOM 670 O O . ASP A 1 81 ? -3.169 1.837 -16.994 1.00 85.31 81 ASP A O 1
ATOM 674 N N . ASP A 1 82 ? -5.234 2.179 -17.786 1.00 73.38 82 ASP A N 1
ATOM 675 C CA . ASP A 1 82 ? -5.094 1.314 -18.965 1.00 73.38 82 ASP A CA 1
ATOM 676 C C . ASP A 1 82 ? -3.926 1.703 -19.890 1.00 73.38 82 ASP A C 1
ATOM 678 O O . ASP A 1 82 ? -3.453 0.881 -20.669 1.00 73.38 82 ASP A O 1
ATOM 682 N N . ASN A 1 83 ? -3.444 2.947 -19.813 1.00 70.19 83 ASN A N 1
ATOM 683 C CA . ASN A 1 83 ? -2.389 3.468 -20.689 1.00 70.19 83 ASN A CA 1
ATOM 684 C C . ASN A 1 83 ? -1.293 4.241 -19.949 1.00 70.19 83 ASN A C 1
ATOM 686 O O . ASN A 1 83 ? -0.448 4.865 -20.592 1.00 70.19 83 ASN A O 1
ATOM 690 N N . ASP A 1 84 ? -1.295 4.222 -18.616 1.00 75.50 84 ASP A N 1
ATOM 691 C CA . ASP A 1 84 ? -0.307 4.952 -17.830 1.00 75.50 84 ASP A CA 1
ATOM 692 C C . ASP A 1 84 ? 0.158 4.138 -16.626 1.00 75.50 84 ASP A C 1
ATOM 694 O O . ASP A 1 84 ? -0.515 3.233 -16.138 1.00 75.50 84 ASP A O 1
ATOM 698 N N . ARG A 1 85 ? 1.335 4.470 -16.109 1.00 78.56 85 ARG A N 1
ATOM 699 C CA . ARG A 1 85 ? 1.876 3.878 -14.885 1.00 78.56 85 ARG A CA 1
ATOM 700 C C . ARG A 1 85 ? 1.366 4.640 -13.665 1.00 78.56 85 ARG A C 1
ATOM 702 O O . ARG A 1 85 ? 2.137 4.956 -12.762 1.00 78.56 85 ARG A O 1
ATOM 709 N N . ILE A 1 86 ? 0.072 4.948 -13.670 1.00 86.81 86 ILE A N 1
ATOM 710 C CA . ILE A 1 86 ? -0.628 5.629 -12.586 1.00 86.81 86 ILE A CA 1
ATOM 711 C C . ILE A 1 86 ? -1.450 4.591 -11.845 1.00 86.81 86 ILE A C 1
ATOM 713 O O . ILE A 1 86 ? -2.389 4.013 -12.397 1.00 86.81 86 ILE A O 1
ATOM 717 N N . MET A 1 87 ? -1.096 4.357 -10.587 1.00 89.00 87 MET A N 1
ATOM 718 C CA . MET A 1 87 ? -1.846 3.467 -9.713 1.00 89.00 87 MET A CA 1
ATOM 719 C C . MET A 1 87 ? -2.735 4.255 -8.770 1.00 89.00 87 MET A C 1
ATOM 721 O O . MET A 1 87 ? -2.326 5.270 -8.209 1.00 89.00 87 MET A O 1
ATOM 725 N N . ARG A 1 88 ? -3.946 3.744 -8.568 1.00 91.75 88 ARG A N 1
ATOM 726 C CA . ARG A 1 88 ? -4.924 4.266 -7.617 1.00 91.75 88 ARG A CA 1
ATOM 727 C C . ARG A 1 88 ? -5.167 3.250 -6.520 1.00 91.75 88 ARG A C 1
ATOM 729 O O . ARG A 1 88 ? -5.473 2.093 -6.806 1.00 91.75 88 ARG A O 1
ATOM 736 N N . PHE A 1 89 ? -5.081 3.722 -5.286 1.00 92.88 89 PHE A N 1
ATOM 737 C CA . PHE A 1 89 ? -5.448 2.991 -4.084 1.00 92.88 89 PHE A CA 1
ATOM 738 C C . PHE A 1 89 ? -6.651 3.709 -3.478 1.00 92.88 89 PHE A C 1
ATOM 740 O O . PHE A 1 89 ? -6.541 4.851 -3.028 1.00 92.88 89 PHE A O 1
ATOM 747 N N . GLU A 1 90 ? -7.813 3.070 -3.542 1.00 94.00 90 GLU A N 1
ATOM 748 C CA . GLU A 1 90 ? -9.072 3.624 -3.054 1.00 94.00 90 GLU A CA 1
ATOM 749 C C . GLU A 1 90 ? -9.326 3.108 -1.638 1.00 94.00 90 GLU 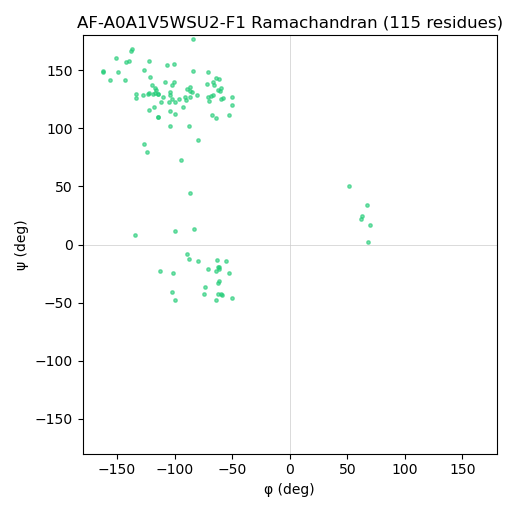A C 1
ATOM 751 O O . GLU A 1 90 ? -9.349 1.898 -1.400 1.00 94.00 90 GLU A O 1
ATOM 756 N N . PHE A 1 91 ? -9.534 4.026 -0.700 1.00 94.81 91 PHE A N 1
ATOM 757 C CA . PHE A 1 91 ? -9.796 3.729 0.698 1.00 94.81 91 PHE A CA 1
ATOM 758 C C . PHE A 1 91 ? -11.181 4.225 1.093 1.00 94.81 91 PHE A C 1
ATOM 760 O O . PHE A 1 91 ? -11.505 5.391 0.872 1.00 94.81 91 PHE A O 1
ATOM 767 N N . ALA A 1 92 ? -11.975 3.369 1.725 1.00 93.81 92 ALA A N 1
ATOM 768 C CA . ALA A 1 92 ? -13.269 3.728 2.288 1.00 93.81 92 ALA A CA 1
ATOM 769 C C . ALA A 1 92 ? -13.168 3.887 3.805 1.00 93.81 92 ALA A C 1
ATOM 771 O O . ALA A 1 92 ? -12.552 3.071 4.491 1.00 93.81 92 ALA A O 1
ATOM 772 N N . GLN A 1 93 ? -13.800 4.919 4.346 1.00 93.31 93 GLN A N 1
ATOM 773 C CA . GLN A 1 93 ? -13.920 5.137 5.780 1.00 93.31 93 GLN A CA 1
ATOM 774 C C . GLN A 1 93 ? -15.364 5.497 6.108 1.00 93.31 93 GLN A C 1
ATOM 776 O O . GLN A 1 93 ? -15.932 6.402 5.502 1.00 93.31 93 GLN A O 1
ATOM 781 N N . THR A 1 94 ? -15.939 4.813 7.090 1.00 88.94 94 THR A N 1
ATOM 782 C CA . THR A 1 94 ? -17.228 5.186 7.676 1.00 88.94 94 THR A CA 1
ATOM 783 C C . THR A 1 94 ? -16.958 5.938 8.969 1.00 88.94 94 THR A C 1
ATOM 785 O O . THR A 1 94 ? -16.266 5.421 9.849 1.00 88.94 94 THR A O 1
ATOM 788 N N . ASP A 1 95 ? -17.458 7.165 9.083 1.00 82.94 95 ASP A N 1
ATOM 789 C CA . ASP A 1 95 ? -17.313 7.940 10.313 1.00 82.94 95 ASP A CA 1
ATOM 790 C C . ASP A 1 95 ? -18.392 7.599 11.358 1.00 82.94 95 ASP A C 1
ATOM 792 O O . ASP A 1 95 ? -19.293 6.788 11.134 1.00 82.94 95 ASP A O 1
ATOM 796 N N . ILE A 1 96 ? -18.294 8.223 12.535 1.00 84.94 96 ILE A N 1
ATOM 797 C CA . ILE A 1 96 ? -19.215 7.991 13.661 1.00 84.94 96 ILE A CA 1
ATOM 798 C C . ILE A 1 96 ? -20.670 8.392 13.365 1.00 84.94 96 ILE A C 1
ATOM 800 O O . ILE A 1 96 ? -21.564 8.028 14.125 1.00 84.94 96 ILE A O 1
ATOM 804 N N . TYR A 1 97 ? -20.914 9.135 12.283 1.00 90.06 97 TYR A N 1
ATOM 805 C CA . TYR A 1 97 ? -22.240 9.556 11.833 1.00 90.06 97 TYR A CA 1
ATOM 806 C C . TYR A 1 97 ? -22.768 8.681 10.690 1.00 90.06 97 TYR A C 1
ATOM 808 O O . TYR A 1 97 ? -23.766 9.040 10.067 1.00 90.06 97 TYR A O 1
ATOM 816 N N . LEU A 1 98 ? -22.115 7.543 10.418 1.00 84.75 98 LEU A N 1
ATOM 817 C CA . LEU A 1 98 ? -22.412 6.644 9.300 1.00 84.75 98 LEU A CA 1
ATOM 818 C C . LEU A 1 98 ? -22.227 7.303 7.925 1.00 84.75 98 LEU A C 1
ATOM 820 O O . LEU A 1 98 ? -22.802 6.842 6.940 1.00 84.75 98 LEU A O 1
ATOM 824 N N . GLN A 1 99 ? -21.427 8.370 7.834 1.00 88.88 99 GLN A N 1
ATOM 825 C CA . GLN A 1 99 ? -21.084 8.960 6.546 1.00 88.88 99 GLN A CA 1
ATOM 826 C C . GLN A 1 99 ? -19.899 8.218 5.941 1.00 88.88 99 GLN A C 1
ATOM 828 O O . GLN A 1 99 ? -18.875 8.000 6.594 1.00 88.88 99 GLN A O 1
ATOM 833 N N . GLU A 1 100 ? -20.039 7.850 4.672 1.00 90.00 100 GLU A N 1
ATOM 834 C CA . GLU A 1 100 ? -18.977 7.222 3.899 1.00 90.00 100 GLU A CA 1
ATOM 835 C C . GLU A 1 100 ? -18.085 8.288 3.260 1.00 90.00 100 GLU A C 1
ATOM 837 O O . GLU A 1 100 ? -18.550 9.191 2.561 1.00 90.00 100 GLU A O 1
ATOM 842 N N . LYS A 1 101 ? -16.779 8.172 3.490 1.00 92.81 101 LYS A N 1
ATOM 843 C CA . LYS A 1 101 ? -15.739 8.968 2.841 1.00 92.81 101 LYS A CA 1
ATOM 844 C C . LYS A 1 101 ? -14.855 8.047 2.026 1.00 92.81 101 LYS A C 1
ATOM 846 O O . LYS A 1 101 ? -14.426 7.002 2.509 1.00 92.81 101 LYS A O 1
ATOM 851 N N . THR A 1 102 ? -14.567 8.463 0.798 1.00 94.19 102 THR A N 1
ATOM 852 C CA . THR A 1 102 ? -13.604 7.781 -0.068 1.00 94.19 102 THR A CA 1
ATOM 853 C C . THR A 1 102 ? -12.367 8.651 -0.221 1.00 94.19 102 THR A C 1
ATOM 855 O O . THR A 1 102 ? -12.465 9.818 -0.599 1.0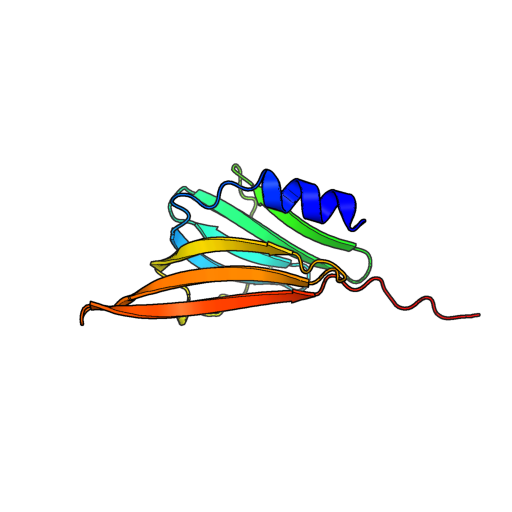0 94.19 102 THR A O 1
ATOM 858 N N . TYR A 1 103 ? -11.205 8.075 0.059 1.00 94.62 103 TYR A N 1
ATOM 859 C CA . TYR A 1 103 ? -9.903 8.671 -0.199 1.00 94.62 103 TYR A CA 1
ATOM 860 C C . TYR A 1 103 ? -9.241 7.932 -1.354 1.00 94.62 103 TYR A C 1
ATOM 862 O O . TYR A 1 103 ? -9.312 6.709 -1.433 1.00 94.62 103 TYR A O 1
ATOM 870 N N . ILE A 1 104 ? -8.581 8.666 -2.244 1.00 93.56 104 ILE A N 1
ATOM 871 C CA . ILE A 1 104 ? -7.860 8.078 -3.372 1.00 93.56 104 ILE A CA 1
ATOM 872 C C . ILE A 1 104 ? -6.412 8.526 -3.277 1.00 93.56 104 ILE A C 1
ATOM 874 O O . ILE A 1 104 ? -6.118 9.717 -3.380 1.00 93.56 104 ILE A O 1
ATOM 878 N N . LEU A 1 105 ? -5.515 7.566 -3.080 1.00 92.50 105 LEU A N 1
ATOM 879 C CA . LEU A 1 105 ? -4.087 7.788 -3.225 1.00 92.50 105 LEU A CA 1
ATOM 880 C C . LEU A 1 105 ? -3.695 7.477 -4.663 1.00 92.50 105 LEU A C 1
ATOM 882 O O . LEU A 1 105 ? -3.988 6.395 -5.172 1.00 92.50 105 LEU A O 1
ATOM 886 N N . ILE A 1 106 ? -3.029 8.435 -5.299 1.00 90.44 106 ILE A N 1
ATOM 887 C CA . ILE A 1 106 ? -2.563 8.338 -6.680 1.00 90.44 106 ILE A CA 1
ATOM 888 C C . ILE A 1 106 ? -1.037 8.278 -6.652 1.00 90.44 106 ILE A C 1
ATOM 890 O O . ILE A 1 106 ? -0.394 9.167 -6.097 1.00 90.44 106 ILE A O 1
ATOM 894 N N . ALA A 1 107 ? -0.471 7.221 -7.227 1.00 87.19 107 ALA A N 1
ATOM 895 C CA . ALA A 1 107 ? 0.967 7.026 -7.345 1.00 87.19 107 ALA A CA 1
ATOM 896 C C . ALA A 1 107 ? 1.363 6.980 -8.822 1.00 87.19 107 ALA A C 1
ATOM 898 O O . ALA A 1 107 ? 0.927 6.094 -9.559 1.00 87.19 107 ALA A O 1
ATOM 899 N N . GLU A 1 108 ? 2.197 7.928 -9.244 1.00 84.38 108 GLU A N 1
ATOM 900 C CA . GLU A 1 108 ? 2.695 8.027 -10.616 1.00 84.38 108 GLU A CA 1
ATOM 901 C C . GLU A 1 108 ? 4.105 7.433 -10.711 1.00 84.38 108 GLU A C 1
ATOM 903 O O . GLU A 1 108 ? 5.075 7.976 -10.182 1.00 84.38 108 GLU A O 1
ATOM 908 N N . PHE A 1 109 ? 4.240 6.311 -11.413 1.00 76.88 109 PHE A N 1
ATOM 909 C CA . PHE A 1 109 ? 5.514 5.622 -11.609 1.00 76.88 109 PHE A CA 1
ATOM 910 C C . PHE A 1 109 ? 6.155 6.067 -12.930 1.00 76.88 109 PHE A C 1
ATOM 912 O O . PHE A 1 109 ? 6.172 5.342 -13.930 1.00 76.88 109 PHE A O 1
ATOM 919 N N . ILE A 1 110 ? 6.668 7.297 -12.953 1.00 70.81 110 ILE A N 1
ATOM 920 C CA . ILE A 1 110 ? 7.305 7.895 -14.133 1.00 70.81 110 ILE A CA 1
ATOM 921 C C . ILE A 1 110 ? 8.748 7.376 -14.253 1.00 70.81 110 ILE A C 1
ATOM 923 O O . ILE A 1 110 ? 9.522 7.447 -13.304 1.00 70.81 110 ILE A O 1
ATOM 927 N N . LEU A 1 111 ? 9.139 6.859 -15.427 1.00 62.72 111 LEU A N 1
ATOM 928 C CA . LEU A 1 111 ? 10.562 6.613 -15.709 1.00 62.72 111 LEU A CA 1
ATOM 929 C C . LEU A 1 111 ? 11.295 7.958 -15.764 1.00 62.72 111 LEU A C 1
ATOM 931 O O . LEU A 1 111 ? 10.771 8.868 -16.415 1.00 62.72 111 LEU A O 1
ATOM 935 N N . PRO A 1 112 ? 12.499 8.092 -15.177 1.00 58.84 112 PRO A N 1
ATOM 936 C CA . PRO A 1 112 ? 13.289 9.304 -15.339 1.00 58.84 112 PRO A CA 1
ATOM 937 C C . PRO A 1 112 ? 13.375 9.632 -16.831 1.00 58.84 112 PRO A C 1
ATOM 939 O O . PRO A 1 112 ? 13.682 8.756 -17.646 1.00 58.84 112 PRO A O 1
ATOM 942 N N . LYS A 1 113 ? 13.014 10.872 -17.201 1.00 54.44 113 LYS A N 1
ATOM 943 C CA . LYS A 1 113 ? 13.122 11.339 -18.588 1.00 54.44 113 LYS A CA 1
ATOM 944 C C . LYS A 1 113 ? 14.531 10.998 -19.051 1.00 54.44 113 LYS A C 1
ATOM 946 O O . LYS A 1 113 ? 15.489 11.459 -18.433 1.00 54.44 113 LYS A O 1
ATOM 951 N N . GLN A 1 114 ? 14.651 10.190 -20.106 1.00 44.97 114 GLN A N 1
ATOM 952 C CA . GLN A 1 114 ? 15.923 10.055 -20.802 1.00 44.97 114 GLN A CA 1
ATOM 953 C C . GLN A 1 114 ? 16.372 11.476 -21.138 1.00 44.97 114 GLN A C 1
ATOM 955 O O . GLN A 1 114 ? 15.713 12.169 -21.914 1.00 44.97 114 GLN A O 1
ATOM 960 N N . GLN A 1 115 ? 17.440 11.940 -20.491 1.00 40.12 115 GLN A N 1
ATOM 961 C CA . GLN A 1 115 ? 18.158 13.097 -20.990 1.00 40.12 115 GLN A CA 1
ATOM 962 C C . GLN A 1 115 ? 18.707 12.650 -22.342 1.00 40.12 115 GLN A C 1
ATOM 964 O O . GLN A 1 115 ? 19.537 11.745 -22.410 1.00 40.12 115 GLN A O 1
ATOM 969 N N . VAL A 1 116 ? 18.134 13.192 -23.415 1.00 47.81 116 VAL A N 1
ATOM 970 C CA . VAL A 1 116 ? 18.714 13.057 -24.750 1.00 47.81 116 VAL A CA 1
ATOM 971 C C . VAL A 1 116 ? 20.112 13.689 -24.660 1.00 47.81 116 VAL A C 1
ATOM 973 O O . VAL A 1 116 ? 20.190 14.815 -24.159 1.00 47.81 116 VAL A O 1
ATOM 976 N N . PRO A 1 117 ? 21.189 12.966 -25.022 1.00 49.94 117 PRO A N 1
ATOM 977 C CA . PRO A 1 117 ? 22.551 13.495 -24.977 1.00 49.94 117 PRO A CA 1
ATOM 978 C C . PRO A 1 117 ? 22.759 14.667 -25.942 1.00 49.94 117 PRO A C 1
ATOM 980 O O . PRO A 1 117 ? 22.042 14.732 -26.969 1.00 49.94 117 PRO A O 1
#

Mean predicted aligned error: 6.5 Å

Foldseek 3Di:
DDPVVQQVCQVVDDLPPFFFAFWWDDPFWIWTAGPLRKIWIFGDDLAWTDIDIDPDDDDDPPIDTDDPVSHRWRFDHWDADPPFRKIWTWTWDQDPVRDIDIDIDIDHTDRNPPPPD

Solvent-accessible surface area (backbone atoms only — not comparable to full-atom values): 6766 Å² total; per-residue (Å²): 109,58,63,73,58,55,51,52,48,45,73,72,51,79,41,79,86,42,30,28,60,46,35,32,38,36,92,52,29,40,38,38,35,24,72,84,58,31,27,42,35,38,37,48,45,91,86,48,34,50,75,49,77,33,79,75,68,73,88,67,80,77,60,43,80,45,67,72,86,50,44,68,17,31,39,72,43,60,44,63,47,96,88,50,55,37,35,39,42,33,25,43,31,72,48,100,84,72,47,80,44,78,47,75,48,77,47,76,51,72,73,70,78,79,75,79,130

Radius of gyration: 14.92 Å; Cα contacts (8 Å, |Δi|>4): 226; chains: 1; bounding box: 45×24×39 Å